Protein AF-A0A922YBD5-F1 (afdb_monomer)

Structure (mmCIF, N/CA/C/O backbone):
data_AF-A0A922YBD5-F1
#
_entry.id   AF-A0A922YBD5-F1
#
loop_
_atom_site.group_PDB
_atom_site.id
_atom_site.type_symbol
_atom_site.label_atom_id
_atom_site.label_alt_id
_atom_site.label_comp_id
_atom_site.label_asym_id
_atom_site.label_entity_id
_atom_site.label_seq_id
_atom_site.pdbx_PDB_ins_code
_atom_site.Cartn_x
_atom_site.Cartn_y
_atom_site.Cartn_z
_atom_site.occupancy
_atom_site.B_iso_or_equiv
_atom_site.auth_seq_id
_atom_site.auth_comp_id
_atom_site.auth_asym_id
_atom_site.auth_atom_id
_atom_site.pdbx_PDB_model_num
ATOM 1 N N . MET A 1 1 ? -55.676 -38.322 8.207 1.00 43.16 1 MET A N 1
ATOM 2 C CA . MET A 1 1 ? -54.199 -38.218 8.282 1.00 43.16 1 MET A CA 1
ATOM 3 C C . MET A 1 1 ? -53.732 -37.834 6.883 1.00 43.16 1 MET A C 1
ATOM 5 O O . MET A 1 1 ? -54.025 -38.592 5.982 1.00 43.16 1 MET A O 1
ATOM 9 N N . TYR A 1 2 ? -53.167 -36.679 6.551 1.00 36.22 2 TYR A N 1
ATOM 10 C CA . TYR A 1 2 ? -52.524 -35.613 7.312 1.00 36.22 2 TYR A CA 1
ATOM 11 C C . TYR A 1 2 ? -53.005 -34.234 6.841 1.00 36.22 2 TYR A C 1
ATOM 13 O O . TYR A 1 2 ? -53.541 -34.065 5.751 1.00 36.22 2 TYR A O 1
ATOM 21 N N . SER A 1 3 ? -52.836 -33.279 7.746 1.00 37.09 3 SER A N 1
ATOM 22 C CA . SER A 1 3 ? -53.355 -31.922 7.719 1.00 37.09 3 SER A CA 1
ATOM 23 C C . SER A 1 3 ? -52.559 -30.974 6.815 1.00 37.09 3 SER A C 1
ATOM 25 O O . SER A 1 3 ? -51.375 -31.175 6.558 1.00 37.09 3 SER A O 1
ATOM 27 N N . ARG A 1 4 ? -53.249 -29.901 6.415 1.00 46.16 4 ARG A N 1
ATOM 28 C CA . ARG A 1 4 ? -52.763 -28.644 5.828 1.00 46.16 4 ARG A CA 1
ATOM 29 C C . ARG A 1 4 ? -51.396 -28.184 6.352 1.00 46.16 4 ARG A C 1
ATOM 31 O O . ARG A 1 4 ? -51.241 -28.006 7.555 1.00 46.16 4 ARG A O 1
ATOM 38 N N . LEU A 1 5 ? -50.542 -27.727 5.436 1.00 49.59 5 LEU A N 1
ATOM 39 C CA . LEU A 1 5 ? -49.799 -26.477 5.615 1.00 49.59 5 LEU A CA 1
ATOM 40 C C . LEU A 1 5 ? -49.774 -25.702 4.293 1.00 49.59 5 LEU A C 1
ATOM 42 O O . LEU A 1 5 ? -49.086 -26.047 3.338 1.00 49.59 5 LEU A O 1
ATOM 46 N N . HIS A 1 6 ? -50.569 -24.636 4.259 1.00 44.88 6 HIS A N 1
ATOM 47 C CA . HIS A 1 6 ? -50.453 -23.567 3.282 1.00 44.88 6 HIS A CA 1
ATOM 48 C C . HIS A 1 6 ? -49.230 -22.724 3.650 1.00 44.88 6 HIS A C 1
ATOM 50 O O . HIS A 1 6 ? -49.286 -21.982 4.628 1.00 44.88 6 HIS A O 1
ATOM 56 N N . PHE A 1 7 ? -48.154 -22.782 2.867 1.00 39.41 7 PHE A N 1
ATOM 57 C CA . PHE A 1 7 ? -47.124 -21.746 2.920 1.00 39.41 7 PHE A CA 1
ATOM 58 C C . PHE A 1 7 ? -47.402 -20.724 1.815 1.00 39.41 7 PHE A C 1
ATOM 60 O O . PHE A 1 7 ? -46.930 -20.828 0.686 1.00 39.41 7 PHE A O 1
ATOM 67 N N . ARG A 1 8 ? -48.248 -19.740 2.139 1.00 47.94 8 ARG A N 1
ATOM 68 C CA . ARG A 1 8 ? -48.365 -18.498 1.370 1.00 47.94 8 ARG A CA 1
ATOM 69 C C . ARG A 1 8 ? -47.090 -17.687 1.622 1.00 47.94 8 ARG A C 1
ATOM 71 O O . ARG A 1 8 ? -47.026 -16.924 2.581 1.00 47.94 8 ARG A O 1
ATOM 78 N N . ALA A 1 9 ? -46.089 -17.825 0.758 1.00 44.16 9 ALA A N 1
ATOM 79 C CA . ALA A 1 9 ? -45.024 -16.835 0.661 1.00 44.16 9 ALA A CA 1
ATOM 80 C C . ALA A 1 9 ? -45.592 -15.610 -0.069 1.00 44.16 9 ALA A C 1
ATOM 82 O O . ALA A 1 9 ? -45.550 -15.503 -1.292 1.00 44.16 9 ALA A O 1
ATOM 83 N N . SER A 1 10 ? -46.209 -14.707 0.691 1.00 46.00 10 SER A N 1
ATOM 84 C CA . SER A 1 10 ? -46.540 -13.377 0.195 1.00 46.00 10 SER A CA 1
ATOM 85 C C . SER A 1 10 ? -45.214 -12.644 -0.009 1.00 46.00 10 SER A C 1
ATOM 87 O O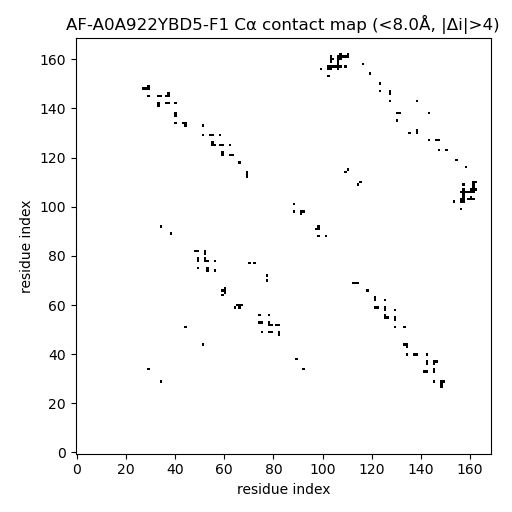 . SER A 1 10 ? -44.625 -12.148 0.949 1.00 46.00 10 SER A O 1
ATOM 89 N N . CYS A 1 11 ? -44.715 -12.625 -1.244 1.00 40.84 11 CYS A N 1
ATOM 90 C CA . CYS A 1 11 ? -43.567 -11.814 -1.626 1.00 40.84 11 CYS A CA 1
ATOM 91 C C . CYS A 1 11 ? -44.000 -10.348 -1.531 1.00 40.84 11 CYS A C 1
ATOM 93 O 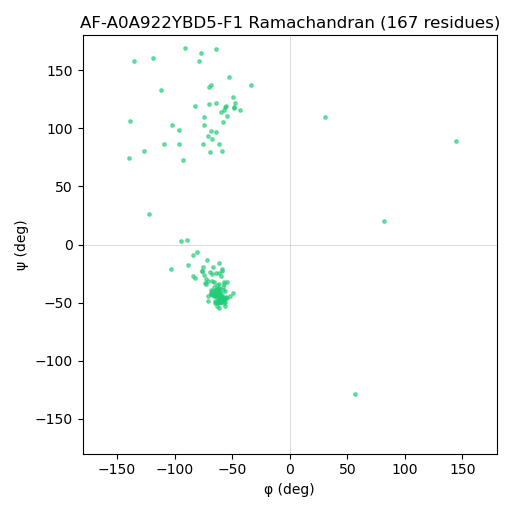O . CYS A 1 11 ? -44.605 -9.793 -2.446 1.00 40.84 11 CYS A O 1
ATOM 95 N N . ARG A 1 12 ? -43.796 -9.749 -0.357 1.00 44.97 12 ARG A N 1
ATOM 96 C CA . ARG A 1 12 ? -44.030 -8.329 -0.126 1.00 44.97 12 ARG A CA 1
ATOM 97 C C . ARG A 1 12 ? -42.881 -7.598 -0.811 1.00 44.97 12 ARG A C 1
ATOM 99 O O . ARG A 1 12 ? -41.760 -7.602 -0.314 1.00 44.97 12 ARG A O 1
ATOM 106 N N . THR A 1 13 ? -43.149 -7.027 -1.977 1.00 47.41 13 THR A N 1
ATOM 107 C CA . THR A 1 13 ? -42.282 -6.040 -2.617 1.00 47.41 13 THR A CA 1
ATOM 108 C C . THR A 1 13 ? -42.111 -4.872 -1.652 1.00 47.41 13 THR A C 1
ATOM 110 O O . THR A 1 13 ? -43.035 -4.096 -1.415 1.00 47.41 13 THR A O 1
ATOM 113 N N . LEU A 1 14 ? -40.937 -4.789 -1.029 1.00 46.75 14 LEU A N 1
ATOM 114 C CA . LEU A 1 14 ? -40.505 -3.582 -0.339 1.00 46.75 14 LEU A CA 1
ATOM 115 C C . LEU A 1 14 ? -40.204 -2.523 -1.410 1.00 46.75 14 LEU A C 1
ATOM 117 O O . LEU A 1 14 ? -39.567 -2.858 -2.413 1.00 46.75 14 LEU A O 1
ATOM 121 N N . PRO A 1 15 ? -40.646 -1.266 -1.246 1.00 38.41 15 PRO A N 1
ATOM 122 C CA . PRO A 1 15 ? -40.221 -0.205 -2.140 1.00 38.41 15 PRO A CA 1
ATOM 123 C C . PRO A 1 15 ? -38.709 -0.017 -1.986 1.00 38.41 15 PRO A C 1
ATOM 125 O O . PRO A 1 15 ? -38.204 0.244 -0.893 1.00 38.41 15 PRO A O 1
ATOM 128 N N . ALA A 1 16 ? -37.991 -0.178 -3.096 1.00 45.06 16 ALA A N 1
ATOM 129 C CA . ALA A 1 16 ? -36.590 0.184 -3.225 1.00 45.06 16 ALA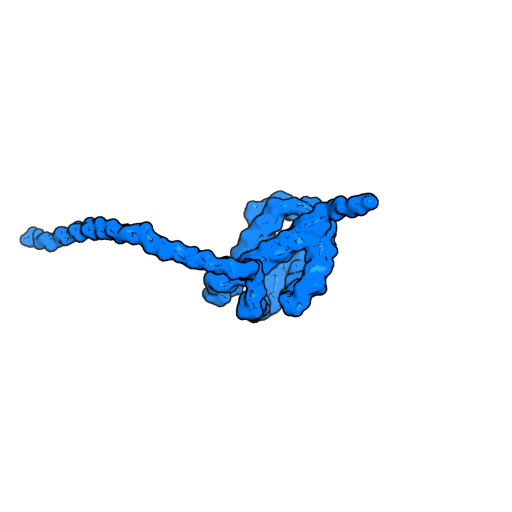 A CA 1
ATOM 130 C C . ALA A 1 16 ? -36.467 1.712 -3.195 1.00 45.06 16 ALA A C 1
ATOM 132 O O . ALA A 1 16 ? -36.345 2.370 -4.222 1.00 45.06 16 ALA A O 1
ATOM 133 N N . THR A 1 17 ? -36.519 2.284 -2.001 1.00 38.25 17 THR A N 1
ATOM 134 C CA . THR A 1 17 ? -35.981 3.614 -1.732 1.00 38.25 17 THR A CA 1
ATOM 135 C C . THR A 1 17 ? -34.751 3.415 -0.871 1.00 38.25 17 THR A C 1
ATOM 137 O O . THR A 1 17 ? -34.820 3.417 0.355 1.00 38.25 17 THR A O 1
ATOM 140 N N . ILE A 1 18 ? -33.624 3.186 -1.546 1.00 45.16 18 ILE A N 1
ATOM 141 C CA . ILE A 1 18 ? -32.303 3.455 -0.985 1.00 45.16 18 ILE A CA 1
ATOM 142 C C . ILE A 1 18 ? -32.337 4.940 -0.603 1.00 45.16 18 ILE A C 1
ATOM 144 O O . ILE A 1 18 ? -32.567 5.762 -1.499 1.00 45.16 18 ILE A O 1
ATOM 148 N N . PRO A 1 19 ? -32.181 5.326 0.675 1.00 37.81 19 PRO A N 1
ATOM 149 C CA . PRO A 1 19 ? -31.966 6.726 0.982 1.00 37.81 19 PRO A CA 1
ATOM 150 C C . PRO A 1 19 ? -30.685 7.137 0.258 1.00 37.81 19 PRO A C 1
ATOM 152 O O . PRO A 1 19 ? -29.613 6.592 0.518 1.00 37.81 19 PRO A O 1
ATOM 155 N N . HIS A 1 20 ? -30.844 8.038 -0.717 1.00 33.94 20 HIS A N 1
ATOM 156 C CA . HIS A 1 20 ? -29.755 8.758 -1.358 1.00 33.94 20 HIS A CA 1
ATOM 157 C C . HIS A 1 20 ? -28.793 9.198 -0.260 1.00 33.94 20 HIS A C 1
ATOM 159 O O . HIS A 1 20 ? -29.176 9.975 0.617 1.00 33.94 20 HIS A O 1
ATOM 165 N N . ALA A 1 21 ? -27.574 8.662 -0.297 1.00 42.34 21 ALA A N 1
ATOM 166 C CA . ALA A 1 21 ? -26.477 9.185 0.485 1.00 42.34 21 ALA A CA 1
ATOM 167 C C . ALA A 1 21 ? -26.363 10.669 0.136 1.00 42.34 21 ALA A C 1
ATOM 169 O O . ALA A 1 21 ? -26.077 11.042 -1.003 1.00 42.34 21 ALA A O 1
ATOM 170 N N . THR A 1 22 ? -26.714 11.503 1.108 1.00 35.03 22 THR A N 1
ATOM 171 C CA . THR A 1 22 ? -26.573 12.948 1.059 1.00 35.03 22 THR A CA 1
ATOM 172 C C . THR A 1 22 ? -25.159 13.278 0.605 1.00 35.03 22 THR A C 1
ATOM 174 O O . THR A 1 22 ? -24.195 12.773 1.177 1.00 35.03 22 THR A O 1
ATOM 177 N N . ALA A 1 23 ? -25.049 14.105 -0.433 1.00 38.41 23 ALA A N 1
ATOM 178 C CA . ALA A 1 23 ? -23.785 14.626 -0.925 1.00 38.41 23 ALA A CA 1
ATOM 179 C C . ALA A 1 23 ? -22.939 15.174 0.238 1.00 38.41 23 ALA A C 1
ATOM 181 O O . ALA A 1 23 ? -23.340 16.129 0.905 1.00 38.41 23 ALA A O 1
ATOM 182 N N . LEU A 1 24 ? -21.771 14.571 0.465 1.00 43.25 24 LEU A N 1
ATOM 183 C CA . LEU A 1 24 ? -20.709 15.150 1.276 1.00 43.25 24 LEU A CA 1
ATOM 184 C C . LEU A 1 24 ? -19.738 15.830 0.313 1.00 43.25 24 LEU A C 1
ATOM 186 O O . LEU A 1 24 ? -18.913 15.186 -0.325 1.00 43.25 24 LEU A O 1
ATOM 190 N N . ASN A 1 25 ? -19.876 17.144 0.171 1.00 40.88 25 ASN A N 1
ATOM 191 C CA . ASN A 1 25 ? -18.806 17.959 -0.386 1.00 40.88 25 ASN A CA 1
ATOM 192 C C . ASN A 1 25 ? -17.659 18.012 0.636 1.00 40.88 25 ASN A C 1
ATOM 194 O O . ASN A 1 25 ? -17.867 18.518 1.738 1.00 40.88 25 ASN A O 1
ATOM 198 N N . GLY A 1 26 ? -16.467 17.550 0.244 1.00 41.38 26 GLY A N 1
ATOM 199 C CA . GLY A 1 26 ? -15.200 17.833 0.928 1.00 41.38 26 GLY A CA 1
ATOM 200 C C . GLY A 1 26 ? -14.226 16.656 0.900 1.00 41.38 26 GLY A C 1
ATOM 201 O O . GLY A 1 26 ? -14.282 15.839 1.802 1.00 41.38 26 GLY A O 1
ATOM 202 N N . GLU A 1 27 ? -13.391 16.592 -0.145 1.00 43.94 27 GLU A N 1
ATOM 203 C CA . GLU A 1 27 ? -12.179 15.764 -0.333 1.00 43.94 27 GLU A CA 1
ATOM 204 C C . GLU A 1 27 ? -12.138 14.376 0.359 1.00 43.94 27 GLU A C 1
ATOM 206 O O . GLU A 1 27 ? -11.957 14.281 1.569 1.00 43.94 27 GLU A O 1
ATOM 211 N N . GLU A 1 28 ? -12.210 13.287 -0.425 1.00 54.47 28 GLU A N 1
ATOM 212 C CA . GLU A 1 28 ? -11.858 11.910 -0.008 1.00 54.47 28 GLU A CA 1
ATOM 213 C C . GLU A 1 28 ? -10.387 11.844 0.455 1.00 54.47 28 GLU A C 1
ATOM 215 O O . GLU A 1 28 ? -9.481 11.471 -0.293 1.00 54.47 28 GLU A O 1
ATOM 220 N N . VAL A 1 29 ? -10.132 12.262 1.691 1.00 70.62 29 VAL A N 1
ATOM 221 C CA . VAL A 1 29 ? -8.817 12.289 2.334 1.00 70.62 29 VAL A CA 1
ATOM 222 C C . VAL A 1 29 ? -8.815 11.257 3.452 1.00 70.62 29 VAL A C 1
ATOM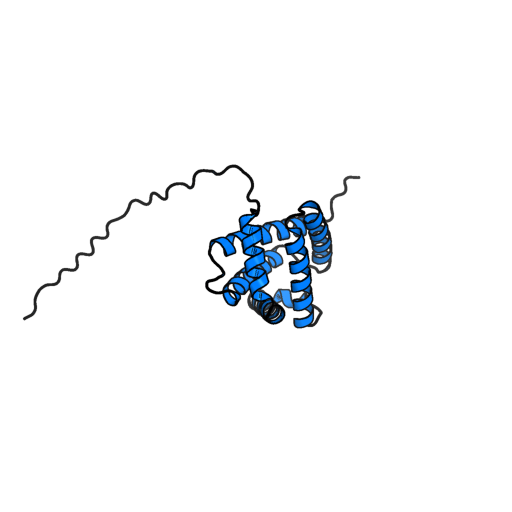 224 O O . VAL A 1 29 ? -9.730 11.223 4.272 1.00 70.62 29 VAL A O 1
ATOM 227 N N . VAL A 1 30 ? -7.753 10.446 3.516 1.00 86.69 30 VAL A N 1
ATOM 228 C CA . VAL A 1 30 ? -7.550 9.472 4.596 1.00 86.69 30 VAL A CA 1
ATOM 229 C C . VAL A 1 30 ? -7.550 10.224 5.930 1.00 86.69 30 VAL A C 1
ATOM 231 O O . VAL A 1 30 ? -6.681 11.065 6.178 1.00 86.69 30 VAL A O 1
ATOM 234 N N . THR A 1 31 ? -8.526 9.946 6.795 1.00 92.62 31 THR A N 1
ATOM 235 C CA . THR A 1 31 ? -8.709 10.708 8.037 1.00 92.62 31 THR A CA 1
ATOM 236 C C . THR A 1 31 ? -7.690 10.301 9.112 1.00 92.62 31 THR A C 1
ATOM 238 O O . THR A 1 31 ? -7.101 9.219 9.046 1.00 92.62 31 THR A O 1
ATOM 241 N N . PRO A 1 32 ? -7.500 11.092 10.188 1.00 93.31 32 PRO A N 1
ATOM 242 C CA . PRO A 1 32 ? -6.652 10.681 11.311 1.00 93.31 32 PRO A CA 1
ATOM 243 C C . PRO A 1 32 ? -7.076 9.351 11.958 1.00 93.31 32 PRO A C 1
ATOM 245 O O . PRO A 1 32 ? -6.223 8.592 12.426 1.00 93.31 32 PRO A O 1
ATOM 248 N N . GLN A 1 33 ? -8.381 9.053 11.973 1.00 94.38 33 GLN A N 1
ATOM 249 C CA . GLN A 1 33 ? -8.902 7.776 12.463 1.00 94.38 33 GLN A CA 1
ATOM 250 C C . GLN A 1 33 ? -8.499 6.625 11.534 1.00 94.38 33 GLN A C 1
ATOM 252 O O . GLN A 1 33 ? -8.069 5.575 12.016 1.00 94.38 33 GLN A O 1
ATOM 257 N N . ASP A 1 34 ? -8.566 6.840 10.221 1.00 95.69 34 ASP A N 1
ATOM 258 C CA . ASP A 1 34 ? -8.145 5.857 9.223 1.00 95.69 34 ASP A CA 1
ATOM 259 C C . ASP A 1 34 ? -6.639 5.604 9.300 1.00 95.69 34 ASP A C 1
ATOM 261 O O . ASP A 1 34 ? -6.212 4.452 9.330 1.00 95.69 34 ASP A O 1
ATOM 265 N N . ILE A 1 35 ? -5.824 6.655 9.458 1.00 95.62 35 ILE A N 1
ATOM 266 C CA . ILE A 1 35 ? -4.373 6.536 9.682 1.00 95.62 35 ILE A CA 1
ATOM 267 C C . ILE A 1 35 ? -4.084 5.664 10.912 1.00 95.62 35 ILE A C 1
ATOM 269 O O . ILE A 1 35 ? -3.217 4.785 10.865 1.00 95.62 35 ILE A O 1
ATOM 273 N N . ALA A 1 36 ? -4.791 5.889 12.023 1.00 96.19 36 ALA A N 1
ATOM 274 C CA . ALA A 1 36 ? -4.623 5.093 13.237 1.00 96.19 36 ALA A CA 1
ATOM 275 C C . ALA A 1 36 ? -5.018 3.621 13.018 1.00 96.19 36 ALA A C 1
ATOM 277 O O . ALA A 1 36 ? -4.297 2.719 13.456 1.00 96.19 36 ALA A O 1
ATOM 278 N N . LEU A 1 37 ? -6.117 3.374 12.30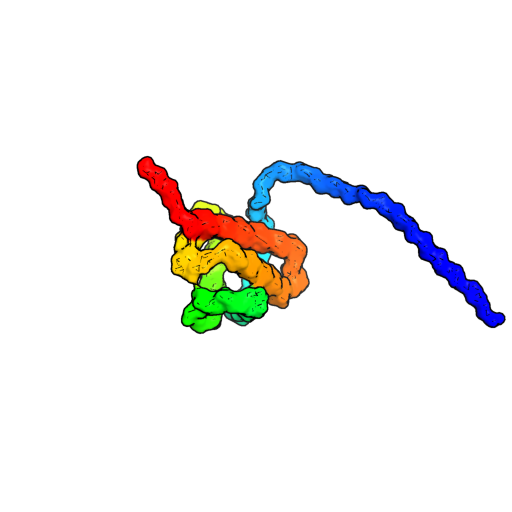0 1.00 97.25 37 LEU A N 1
ATOM 279 C CA . LEU A 1 37 ? -6.589 2.033 11.958 1.00 97.25 37 LEU A CA 1
ATOM 280 C C . LEU A 1 37 ? -5.603 1.293 11.043 1.00 97.25 37 LEU A C 1
ATOM 282 O O . LEU A 1 37 ? -5.201 0.173 11.357 1.00 97.25 37 LEU A O 1
ATOM 286 N N . ILE A 1 38 ? -5.137 1.943 9.976 1.00 97.44 38 ILE A N 1
ATOM 287 C CA . ILE A 1 38 ? -4.128 1.429 9.040 1.00 97.44 38 ILE A CA 1
ATOM 288 C C . ILE A 1 38 ? -2.851 1.043 9.794 1.00 97.44 38 ILE A C 1
ATOM 290 O O . ILE A 1 38 ? -2.353 -0.077 9.649 1.00 97.44 38 ILE A O 1
ATOM 294 N N . ARG A 1 39 ? -2.340 1.931 10.657 1.00 97.12 39 ARG A N 1
ATOM 295 C CA . ARG A 1 39 ? -1.146 1.658 11.476 1.00 97.12 39 ARG A CA 1
ATOM 296 C C . ARG A 1 39 ? -1.364 0.488 12.431 1.00 97.12 39 ARG A C 1
ATOM 298 O O . ARG A 1 39 ? -0.482 -0.361 12.550 1.00 97.12 39 ARG A O 1
ATOM 305 N N . SER A 1 40 ? -2.530 0.413 13.073 1.00 97.75 40 SER A N 1
ATOM 306 C CA . SER A 1 40 ? -2.897 -0.701 13.954 1.00 97.75 40 SER A CA 1
ATOM 307 C C . SER A 1 40 ? -2.941 -2.033 13.198 1.00 97.75 40 SER A C 1
ATOM 309 O O . SER A 1 40 ? -2.328 -3.010 13.630 1.00 97.75 40 SER A O 1
ATOM 311 N N . ASN A 1 41 ? -3.594 -2.078 12.033 1.00 97.38 41 ASN A N 1
ATOM 312 C CA . ASN A 1 41 ? -3.628 -3.269 11.186 1.00 97.38 41 ASN A CA 1
ATOM 313 C C . ASN A 1 41 ? -2.223 -3.682 10.731 1.00 97.38 41 ASN A C 1
ATOM 315 O O . ASN A 1 41 ? -1.863 -4.851 10.848 1.00 97.38 41 ASN A O 1
ATOM 319 N N . PHE A 1 42 ? -1.400 -2.735 10.274 1.00 96.69 42 PHE A N 1
ATOM 320 C CA . PHE A 1 42 ? -0.034 -3.033 9.846 1.00 96.69 42 PHE A CA 1
ATOM 321 C C . PHE A 1 42 ? 0.834 -3.562 11.002 1.00 96.69 42 PHE A C 1
ATOM 323 O O . PHE A 1 42 ? 1.590 -4.518 10.828 1.00 96.69 42 PHE A O 1
ATOM 330 N N . ALA A 1 43 ? 0.682 -3.011 12.211 1.00 96.50 43 ALA A N 1
ATOM 331 C CA . ALA A 1 43 ? 1.412 -3.460 13.397 1.00 96.50 43 ALA A CA 1
ATOM 332 C C . ALA A 1 43 ? 1.084 -4.912 13.793 1.00 96.50 43 ALA A C 1
ATOM 334 O O . ALA A 1 43 ? 1.974 -5.650 14.220 1.00 96.50 43 ALA A O 1
ATOM 335 N N . GLN A 1 44 ? -0.159 -5.366 13.599 1.00 96.88 44 GLN A N 1
ATOM 336 C CA . GLN A 1 44 ? -0.562 -6.753 13.884 1.00 96.88 44 GLN A CA 1
ATOM 337 C C . GLN A 1 44 ? 0.157 -7.784 13.001 1.00 96.88 44 GLN A C 1
ATOM 339 O O . GLN A 1 44 ? 0.321 -8.944 13.394 1.00 96.88 44 GLN A O 1
ATOM 344 N N . LEU A 1 45 ? 0.627 -7.361 11.827 1.00 95.94 45 LEU A N 1
ATOM 345 C CA . LEU A 1 45 ? 1.357 -8.203 10.883 1.00 95.94 45 LEU A CA 1
ATOM 346 C C . LEU A 1 45 ? 2.851 -8.302 11.217 1.00 95.94 45 LEU A C 1
ATOM 348 O O . LEU A 1 45 ? 3.537 -9.145 10.647 1.00 95.94 45 LEU A O 1
ATOM 352 N N . HIS A 1 46 ? 3.371 -7.507 12.162 1.00 93.25 46 HIS A N 1
ATOM 353 C CA . HIS A 1 46 ? 4.812 -7.344 12.388 1.00 93.25 46 HIS A CA 1
ATOM 354 C C . HIS A 1 46 ? 5.578 -8.667 12.564 1.00 93.25 46 HIS A C 1
ATOM 356 O O . HIS A 1 46 ? 6.631 -8.850 11.954 1.00 93.25 46 HIS A O 1
ATOM 362 N N . ARG A 1 47 ? 5.039 -9.617 13.346 1.00 94.81 47 ARG A N 1
ATOM 363 C CA . ARG A 1 47 ? 5.692 -10.920 13.594 1.00 94.81 47 ARG A CA 1
ATOM 364 C C . ARG A 1 47 ? 5.771 -11.820 12.356 1.00 94.81 47 ARG A C 1
ATOM 366 O O . ARG A 1 47 ? 6.658 -12.659 12.292 1.00 94.81 47 ARG A O 1
ATOM 373 N N . ARG A 1 48 ? 4.868 -11.637 11.391 1.00 95.62 48 ARG A N 1
ATOM 374 C CA . ARG A 1 48 ? 4.747 -12.436 10.158 1.00 95.62 48 ARG A CA 1
ATOM 375 C C . ARG A 1 48 ? 4.862 -11.575 8.898 1.00 95.62 48 ARG A C 1
ATOM 377 O O . ARG A 1 48 ? 4.306 -11.904 7.856 1.00 95.62 48 ARG A O 1
ATOM 384 N N . LYS A 1 49 ? 5.554 -10.436 8.990 1.00 93.69 49 LYS A N 1
ATOM 385 C CA . LYS A 1 49 ? 5.569 -9.411 7.933 1.00 93.69 49 LYS A CA 1
ATOM 386 C C . LYS A 1 49 ? 6.146 -9.923 6.611 1.00 93.69 49 LYS A C 1
ATOM 388 O O . LYS A 1 49 ? 5.620 -9.591 5.557 1.00 93.69 49 LYS A O 1
ATOM 393 N N . ILE A 1 50 ? 7.191 -10.753 6.672 1.00 95.19 50 ILE A N 1
ATOM 394 C CA . ILE A 1 50 ? 7.812 -11.345 5.479 1.00 95.19 50 ILE A CA 1
ATOM 395 C C . ILE A 1 50 ? 6.887 -12.391 4.863 1.00 95.19 50 ILE A C 1
ATOM 397 O O . ILE A 1 50 ? 6.585 -12.291 3.683 1.00 95.19 50 ILE A O 1
ATOM 401 N N . GLU A 1 51 ? 6.352 -13.311 5.667 1.00 95.94 51 GLU A N 1
ATOM 402 C CA . GLU A 1 51 ? 5.352 -14.293 5.226 1.00 95.94 51 GLU A CA 1
ATOM 403 C C . GLU A 1 51 ? 4.141 -13.616 4.562 1.00 95.94 51 GLU A C 1
ATOM 405 O O . GLU A 1 51 ? 3.744 -13.981 3.460 1.00 95.94 51 GLU A O 1
ATOM 410 N N . THR A 1 52 ? 3.616 -12.554 5.181 1.00 97.12 52 THR A N 1
ATOM 411 C CA . THR A 1 52 ? 2.492 -11.770 4.644 1.00 97.12 52 THR A CA 1
ATOM 412 C C . THR A 1 52 ? 2.846 -11.115 3.306 1.00 97.12 52 THR A C 1
ATOM 414 O O . THR A 1 52 ? 2.046 -11.116 2.374 1.00 97.12 52 THR A O 1
ATOM 417 N N . ALA A 1 53 ? 4.052 -10.561 3.173 1.00 97.00 53 ALA A N 1
ATOM 418 C CA . ALA A 1 53 ? 4.499 -9.970 1.916 1.00 97.00 53 ALA A CA 1
ATOM 419 C C . ALA A 1 53 ? 4.789 -11.026 0.830 1.00 97.00 53 ALA A C 1
ATOM 421 O O . ALA A 1 53 ? 4.560 -10.760 -0.349 1.00 97.00 53 ALA A O 1
ATOM 422 N N . CYS A 1 54 ? 5.228 -12.231 1.199 1.00 96.75 54 CYS A N 1
ATOM 423 C CA . CYS A 1 54 ? 5.331 -13.360 0.274 1.00 96.75 54 CYS A CA 1
ATOM 424 C C . CYS A 1 54 ? 3.947 -13.787 -0.235 1.00 96.75 54 CYS A C 1
ATOM 426 O O . CYS A 1 54 ? 3.778 -13.940 -1.444 1.00 96.75 54 CYS A O 1
ATOM 428 N N . LEU A 1 55 ? 2.947 -13.873 0.652 1.00 97.88 55 LEU A N 1
ATOM 429 C CA . LEU A 1 55 ? 1.551 -14.152 0.293 1.00 97.88 55 LEU A CA 1
ATOM 430 C C . LEU A 1 55 ? 0.995 -13.111 -0.696 1.00 97.88 55 LEU A C 1
ATOM 432 O O . LEU A 1 55 ? 0.307 -13.459 -1.656 1.00 97.88 55 LEU A O 1
ATOM 436 N N . PHE A 1 56 ? 1.351 -11.836 -0.515 1.00 98.31 56 PHE A N 1
ATOM 437 C CA . PHE A 1 56 ? 1.029 -10.778 -1.474 1.00 98.31 56 PHE A CA 1
ATOM 438 C C . PHE A 1 56 ? 1.606 -11.047 -2.871 1.00 98.31 56 PHE A C 1
ATOM 440 O O . PHE A 1 56 ? 0.880 -10.938 -3.862 1.00 98.31 56 PHE A O 1
ATOM 447 N N . TYR A 1 57 ? 2.888 -11.409 -2.974 1.00 97.44 57 TYR A N 1
ATOM 448 C CA . TYR A 1 57 ? 3.507 -11.690 -4.273 1.00 97.44 57 TYR A CA 1
ATOM 449 C C . TYR A 1 57 ? 2.949 -12.954 -4.922 1.00 97.44 57 TYR A C 1
ATOM 451 O O . TYR A 1 57 ? 2.704 -12.959 -6.127 1.00 97.44 57 TYR A O 1
ATOM 459 N N . GLU A 1 58 ? 2.693 -14.000 -4.137 1.00 97.00 58 GLU A N 1
ATOM 460 C CA . GLU A 1 58 ? 2.011 -15.202 -4.615 1.00 97.00 58 GLU A CA 1
ATOM 461 C C . GLU A 1 58 ? 0.644 -14.853 -5.214 1.00 97.00 58 GLU A C 1
ATOM 463 O O . GLU A 1 58 ? 0.336 -15.248 -6.344 1.00 97.00 58 GLU A O 1
ATOM 468 N N . ARG A 1 59 ? -0.150 -14.039 -4.505 1.00 97.88 59 ARG A N 1
ATOM 469 C CA . ARG A 1 59 ? -1.448 -13.577 -4.999 1.00 97.88 59 ARG A CA 1
ATOM 470 C C . ARG A 1 59 ? -1.303 -12.778 -6.287 1.00 97.88 59 ARG A C 1
ATOM 472 O O . ARG A 1 59 ? -1.990 -13.091 -7.257 1.00 97.88 59 ARG A O 1
ATOM 479 N N . LEU A 1 60 ? -0.402 -11.795 -6.315 1.00 97.94 60 LEU A N 1
ATOM 480 C CA . LEU A 1 60 ? -0.162 -10.937 -7.475 1.00 97.94 60 LEU A CA 1
ATOM 481 C C . LEU A 1 60 ? 0.224 -11.751 -8.716 1.00 97.94 60 LEU A C 1
ATOM 483 O O . LEU A 1 60 ? -0.323 -11.527 -9.796 1.00 97.94 60 LEU A O 1
ATOM 487 N N . PHE A 1 61 ? 1.138 -12.710 -8.574 1.00 96.75 61 PHE A N 1
ATOM 488 C CA . PHE A 1 61 ? 1.588 -13.540 -9.692 1.00 96.75 61 PHE A CA 1
ATOM 489 C C . PHE A 1 61 ? 0.554 -14.581 -10.108 1.00 96.75 61 PHE A C 1
ATOM 491 O O . PHE A 1 61 ? 0.516 -14.954 -11.275 1.00 96.75 61 PHE A O 1
ATOM 498 N N . THR A 1 62 ? -0.322 -15.004 -9.201 1.00 96.62 62 THR A N 1
ATOM 499 C CA . THR A 1 62 ? -1.453 -15.869 -9.549 1.00 96.62 62 THR A CA 1
ATOM 500 C C . THR A 1 62 ? -2.502 -15.105 -10.358 1.00 96.62 62 THR A C 1
ATOM 502 O O . THR A 1 62 ? -2.997 -15.610 -11.363 1.00 96.62 62 THR A O 1
ATOM 505 N N . THR A 1 63 ? -2.839 -13.875 -9.957 1.00 95.94 63 THR A N 1
ATOM 506 C CA . THR A 1 63 ? -3.883 -13.078 -10.624 1.00 95.94 63 THR A CA 1
ATOM 507 C C . THR A 1 63 ? -3.385 -12.355 -11.871 1.00 95.94 63 THR A C 1
ATOM 509 O O . THR A 1 63 ? -4.162 -12.112 -12.789 1.00 95.94 63 THR A O 1
ATOM 512 N N . MET A 1 64 ? -2.098 -12.006 -11.924 1.00 95.94 64 MET A N 1
ATOM 513 C CA . MET A 1 64 ? -1.474 -11.356 -13.074 1.00 95.94 64 MET A CA 1
ATOM 514 C C . MET A 1 64 ? -0.064 -11.919 -13.330 1.00 95.94 64 MET A C 1
ATOM 516 O O . MET A 1 64 ? 0.931 -11.230 -13.080 1.00 95.94 64 MET A O 1
ATOM 520 N N . PRO A 1 65 ? 0.056 -13.142 -13.886 1.00 95.44 65 PRO A N 1
ATOM 521 C CA . PRO A 1 65 ? 1.340 -13.833 -14.070 1.00 95.44 65 PRO A CA 1
ATOM 522 C C . PRO A 1 65 ? 2.390 -13.023 -14.837 1.00 95.44 65 PRO A C 1
ATOM 524 O O . PRO A 1 65 ? 3.582 -13.086 -14.535 1.00 95.44 65 PRO A O 1
ATOM 527 N N . GLY A 1 66 ? 1.945 -12.191 -15.784 1.00 92.88 66 GLY A N 1
ATOM 528 C CA . GLY A 1 66 ? 2.809 -11.308 -16.569 1.00 92.88 66 GLY A CA 1
ATOM 529 C C . GLY A 1 66 ? 3.583 -10.270 -15.748 1.00 92.88 66 GLY A C 1
ATOM 530 O O . GLY A 1 66 ? 4.558 -9.724 -16.247 1.00 92.88 66 GLY A O 1
ATOM 531 N N . THR A 1 67 ? 3.215 -10.015 -14.489 1.00 93.69 67 THR A N 1
ATOM 532 C CA . THR A 1 67 ? 3.966 -9.107 -13.603 1.00 93.69 67 THR A CA 1
ATOM 533 C C . THR A 1 67 ? 5.252 -9.728 -13.061 1.00 93.69 67 THR A C 1
ATOM 535 O O . THR A 1 67 ? 6.182 -8.992 -12.738 1.00 93.69 67 THR A O 1
ATOM 538 N N . ARG A 1 68 ? 5.370 -11.065 -13.015 1.00 93.50 68 ARG A N 1
ATOM 539 C CA . ARG A 1 68 ? 6.538 -11.765 -12.447 1.00 93.50 68 ARG A CA 1
ATOM 540 C C . ARG A 1 68 ? 7.854 -11.361 -13.108 1.00 93.50 68 ARG A C 1
ATOM 542 O O . ARG A 1 68 ? 8.874 -11.295 -12.423 1.00 93.50 68 ARG A O 1
ATOM 549 N N . VAL A 1 69 ? 7.829 -11.071 -14.409 1.00 93.31 69 VAL A N 1
ATOM 550 C CA . VAL A 1 69 ? 9.017 -10.687 -15.197 1.00 93.31 69 VAL A CA 1
ATOM 551 C C . VAL A 1 69 ? 9.598 -9.331 -14.784 1.00 93.31 69 VAL A C 1
ATOM 553 O O . VAL A 1 69 ? 10.766 -9.058 -15.054 1.00 93.31 69 VAL A O 1
ATOM 556 N N . LEU A 1 70 ? 8.808 -8.491 -14.107 1.00 91.69 70 LEU A N 1
ATOM 557 C CA . LEU A 1 70 ? 9.249 -7.193 -13.590 1.00 91.69 70 LEU A CA 1
ATOM 558 C C . LEU A 1 70 ? 10.130 -7.345 -12.340 1.00 91.69 70 LEU A C 1
ATOM 560 O O . LEU A 1 70 ? 10.893 -6.442 -12.001 1.00 91.69 70 LEU A O 1
ATOM 564 N N . PHE A 1 71 ? 10.066 -8.498 -11.668 1.00 91.06 71 PHE A N 1
ATOM 565 C CA . PHE A 1 71 ? 10.790 -8.771 -10.430 1.00 91.06 71 PHE A CA 1
ATOM 566 C C . PHE A 1 71 ? 12.011 -9.651 -10.709 1.00 91.06 71 PHE A C 1
ATOM 568 O O . PHE A 1 71 ? 11.904 -10.856 -10.918 1.00 91.06 71 PHE A O 1
ATOM 575 N N . LYS A 1 72 ? 13.201 -9.047 -10.723 1.00 87.06 72 LYS A N 1
ATOM 576 C CA . LYS A 1 72 ? 14.453 -9.752 -11.060 1.00 87.06 72 LYS A CA 1
ATOM 577 C C . LYS A 1 72 ? 15.146 -10.404 -9.863 1.00 87.06 72 LYS A C 1
ATOM 579 O O . LYS A 1 72 ? 16.023 -11.237 -10.052 1.00 87.06 72 LYS A O 1
ATOM 584 N N . THR A 1 73 ? 14.797 -9.995 -8.649 1.00 85.75 73 THR A N 1
ATOM 585 C CA . THR A 1 73 ? 15.388 -10.524 -7.417 1.00 85.75 73 THR A CA 1
ATOM 586 C C . THR A 1 73 ? 14.592 -11.703 -6.882 1.00 85.75 73 THR A C 1
ATOM 588 O O . THR A 1 73 ? 13.464 -11.957 -7.308 1.00 85.75 73 THR A O 1
ATOM 591 N N . ASP A 1 74 ? 15.184 -12.385 -5.906 1.00 93.62 74 ASP A N 1
ATOM 592 C CA . ASP A 1 74 ? 14.455 -13.304 -5.046 1.00 93.62 74 ASP A CA 1
ATOM 593 C C . ASP A 1 74 ? 13.220 -12.623 -4.418 1.00 93.62 74 ASP A C 1
ATOM 595 O O . ASP A 1 74 ? 13.234 -11.417 -4.128 1.00 93.62 74 ASP A O 1
ATOM 599 N N . ILE A 1 75 ? 12.137 -13.390 -4.268 1.00 93.25 75 ILE A N 1
ATOM 600 C CA . ILE A 1 75 ? 10.839 -12.868 -3.830 1.00 93.25 75 ILE A CA 1
ATOM 601 C C . ILE A 1 75 ? 10.840 -12.540 -2.340 1.00 93.25 75 ILE A C 1
ATOM 603 O O . ILE A 1 75 ? 10.226 -11.548 -1.961 1.00 93.25 75 ILE A O 1
ATOM 607 N N . GLU A 1 76 ? 11.571 -13.277 -1.508 1.00 93.69 76 GLU A N 1
ATOM 608 C CA . GLU A 1 76 ? 11.690 -12.967 -0.083 1.00 93.69 76 GLU A CA 1
ATOM 609 C C . GLU A 1 76 ? 12.474 -11.663 0.120 1.00 93.69 76 GLU A C 1
ATOM 611 O O . GLU A 1 76 ? 12.049 -10.764 0.852 1.00 93.69 76 GLU A O 1
ATOM 616 N N . ALA A 1 77 ? 13.567 -11.484 -0.627 1.00 94.31 77 ALA A N 1
ATOM 617 C CA . ALA A 1 77 ? 14.307 -10.221 -0.636 1.00 94.31 77 ALA A CA 1
ATOM 618 C C . ALA A 1 77 ? 13.441 -9.045 -1.132 1.00 94.31 77 ALA A C 1
ATOM 620 O O . ALA A 1 77 ? 13.534 -7.922 -0.628 1.00 94.31 77 ALA A O 1
ATOM 621 N N . GLN A 1 78 ? 12.579 -9.288 -2.120 1.00 94.56 78 GLN A N 1
ATOM 622 C CA . GLN A 1 78 ? 11.645 -8.289 -2.631 1.00 94.56 78 GLN A CA 1
ATOM 623 C C . GLN A 1 78 ? 10.493 -8.000 -1.644 1.00 94.56 78 GLN A C 1
ATOM 625 O O . GLN A 1 78 ? 10.055 -6.852 -1.527 1.00 94.56 78 GLN A O 1
ATOM 630 N N . ALA A 1 79 ? 10.036 -9.004 -0.896 1.00 94.50 79 ALA A N 1
ATOM 631 C CA . ALA A 1 79 ? 9.080 -8.880 0.201 1.00 94.50 79 ALA A CA 1
ATOM 632 C C . ALA A 1 79 ? 9.633 -8.000 1.327 1.00 94.50 79 ALA A C 1
ATOM 634 O O . ALA A 1 79 ? 8.947 -7.081 1.778 1.00 94.50 79 ALA A O 1
ATOM 635 N N . ALA A 1 80 ? 10.898 -8.186 1.708 1.00 94.31 80 ALA A N 1
ATOM 636 C CA . ALA A 1 80 ? 11.559 -7.324 2.684 1.00 94.31 80 ALA A CA 1
ATOM 637 C C . ALA A 1 80 ? 11.579 -5.847 2.240 1.00 94.31 80 ALA A C 1
ATOM 639 O O . ALA A 1 80 ? 11.193 -4.970 3.015 1.00 94.31 80 ALA A O 1
ATOM 640 N N . LYS A 1 81 ? 11.932 -5.574 0.975 1.00 93.19 81 LYS A N 1
ATOM 641 C CA . LYS A 1 81 ? 11.930 -4.210 0.405 1.00 93.19 81 LYS A CA 1
ATOM 642 C C . LYS A 1 81 ? 10.541 -3.574 0.385 1.00 93.19 81 LYS A C 1
ATOM 644 O O . LYS A 1 81 ? 10.407 -2.374 0.634 1.00 93.19 81 LYS A O 1
ATOM 649 N N . LEU A 1 82 ? 9.507 -4.360 0.076 1.00 93.44 82 LEU A N 1
ATOM 650 C CA . LEU A 1 82 ? 8.122 -3.893 0.115 1.00 93.44 82 LEU A CA 1
ATOM 651 C C . LEU A 1 82 ? 7.737 -3.471 1.536 1.00 93.44 82 LEU A C 1
ATOM 653 O O . LEU A 1 82 ? 7.239 -2.365 1.729 1.00 93.44 82 LEU A O 1
ATOM 657 N N . ILE A 1 83 ? 8.017 -4.319 2.527 1.00 94.81 83 ILE A N 1
ATOM 658 C CA . ILE A 1 83 ? 7.722 -4.029 3.933 1.00 94.81 83 ILE A CA 1
ATOM 659 C C . ILE A 1 83 ? 8.469 -2.787 4.422 1.00 94.81 83 ILE A C 1
ATOM 661 O O . ILE A 1 83 ? 7.870 -1.957 5.102 1.00 94.81 83 ILE A O 1
ATOM 665 N N . GLU A 1 84 ? 9.742 -2.627 4.068 1.00 94.50 84 GLU A N 1
ATOM 666 C CA . GLU A 1 84 ? 10.518 -1.428 4.399 1.00 94.50 84 GLU A CA 1
ATOM 667 C C . GLU A 1 84 ? 9.883 -0.170 3.794 1.00 94.50 84 GLU A C 1
ATOM 669 O O . GLU A 1 84 ? 9.611 0.795 4.508 1.00 94.50 84 GLU A O 1
ATOM 674 N N . THR A 1 85 ? 9.552 -0.212 2.502 1.00 93.25 85 THR A N 1
ATOM 675 C CA . THR A 1 85 ? 8.936 0.919 1.794 1.00 93.25 85 THR A CA 1
ATOM 676 C C . THR A 1 85 ? 7.582 1.295 2.398 1.00 93.25 85 THR A C 1
ATOM 678 O O . THR A 1 85 ? 7.326 2.474 2.642 1.00 93.25 85 THR A O 1
ATOM 681 N N . LEU A 1 86 ? 6.730 0.306 2.694 1.00 93.94 86 LEU A N 1
ATOM 682 C CA . LEU A 1 86 ? 5.447 0.532 3.363 1.00 93.94 86 LEU A CA 1
ATOM 683 C C . LEU A 1 86 ? 5.643 1.090 4.774 1.00 93.94 86 LEU A C 1
ATOM 685 O O . LEU A 1 86 ? 4.943 2.016 5.159 1.00 93.94 86 LEU A O 1
ATOM 689 N N . THR A 1 87 ? 6.622 0.588 5.529 1.00 94.44 87 THR A N 1
ATOM 690 C CA . THR A 1 87 ? 6.921 1.100 6.876 1.00 94.44 87 THR A CA 1
ATOM 691 C C . THR A 1 87 ? 7.268 2.587 6.833 1.00 94.44 87 THR A C 1
ATOM 693 O O . THR A 1 87 ? 6.732 3.363 7.624 1.00 94.44 87 THR A O 1
ATOM 696 N N . VAL A 1 88 ? 8.117 2.998 5.885 1.00 94.81 88 VAL A N 1
ATOM 697 C CA . VAL A 1 88 ? 8.482 4.409 5.696 1.00 94.81 88 VAL A CA 1
ATOM 698 C C . VAL A 1 88 ? 7.265 5.236 5.277 1.00 94.81 88 VAL A C 1
ATOM 700 O O . VAL A 1 88 ? 6.980 6.247 5.912 1.00 94.81 88 VAL A O 1
ATOM 703 N N . ALA A 1 89 ? 6.499 4.799 4.273 1.00 93.00 89 ALA A N 1
ATOM 704 C CA . ALA A 1 89 ? 5.312 5.528 3.820 1.00 93.00 89 ALA A CA 1
ATOM 705 C C . ALA A 1 89 ? 4.272 5.713 4.943 1.00 93.00 89 ALA A C 1
ATOM 707 O O . ALA A 1 89 ? 3.766 6.814 5.151 1.00 93.00 89 ALA A O 1
ATOM 708 N N . LEU A 1 90 ? 4.008 4.664 5.730 1.00 93.88 90 LEU A N 1
ATOM 709 C CA . LEU A 1 90 ? 3.062 4.706 6.849 1.00 93.88 90 LEU A CA 1
ATOM 710 C C . LEU A 1 90 ? 3.534 5.607 8.004 1.00 93.88 90 LEU A C 1
ATOM 712 O O . LEU A 1 90 ? 2.714 6.225 8.698 1.00 93.88 90 LEU A O 1
ATOM 716 N N . ALA A 1 91 ? 4.848 5.715 8.217 1.00 93.19 91 ALA A N 1
ATOM 717 C CA . ALA A 1 91 ? 5.418 6.668 9.167 1.00 93.19 91 ALA A CA 1
ATOM 718 C C . ALA A 1 91 ? 5.184 8.123 8.719 1.00 93.19 91 ALA A C 1
ATOM 720 O O . ALA A 1 91 ? 4.947 8.990 9.559 1.00 93.19 91 ALA A O 1
ATOM 721 N N . MET A 1 92 ? 5.149 8.369 7.407 1.00 94.00 92 MET A N 1
ATOM 722 C CA . MET A 1 92 ? 4.989 9.695 6.802 1.00 94.00 92 MET A CA 1
ATOM 723 C C . MET A 1 92 ? 3.532 10.119 6.562 1.00 94.00 92 MET A C 1
ATOM 725 O O . MET A 1 92 ? 3.311 11.205 6.048 1.00 94.00 92 MET A O 1
ATOM 729 N N . LEU A 1 93 ? 2.520 9.340 6.966 1.00 92.88 93 LEU A N 1
ATOM 730 C CA . LEU A 1 93 ? 1.103 9.708 6.741 1.00 92.88 93 LEU A CA 1
ATOM 731 C C . LEU A 1 93 ? 0.677 11.044 7.377 1.00 92.88 93 LEU A C 1
ATOM 733 O O . LEU A 1 93 ? -0.304 11.634 6.948 1.00 92.88 93 LEU A O 1
ATOM 737 N N . ASN A 1 94 ? 1.414 11.527 8.381 1.00 92.06 94 ASN A N 1
ATOM 738 C CA . ASN A 1 94 ? 1.187 12.842 8.994 1.00 92.06 94 ASN A CA 1
ATOM 739 C C . ASN A 1 94 ? 2.073 13.954 8.387 1.00 92.06 94 ASN A C 1
ATOM 741 O O . ASN A 1 94 ? 2.039 15.084 8.864 1.00 92.06 94 ASN A O 1
ATOM 745 N N . ASP A 1 95 ? 2.872 13.638 7.366 1.00 92.75 95 ASP A N 1
ATOM 746 C CA . ASP A 1 95 ? 3.711 14.559 6.591 1.00 92.75 95 ASP A CA 1
ATOM 747 C C . ASP A 1 95 ? 3.395 14.399 5.089 1.00 92.75 95 ASP A C 1
ATOM 749 O O . ASP A 1 95 ? 4.119 13.710 4.359 1.00 92.75 95 ASP A O 1
ATOM 753 N N . PRO A 1 96 ? 2.303 15.020 4.602 1.00 89.38 96 PRO A N 1
ATOM 754 C CA . PRO A 1 96 ? 1.884 14.892 3.207 1.00 89.38 96 PRO A CA 1
ATOM 755 C C . PRO A 1 96 ? 2.959 15.347 2.214 1.00 89.38 96 PRO A C 1
ATOM 757 O O . PRO A 1 96 ? 3.131 14.739 1.159 1.00 89.38 96 PRO A O 1
ATOM 760 N N . THR A 1 97 ? 3.719 16.393 2.552 1.00 92.00 97 THR A N 1
ATOM 761 C CA . THR A 1 97 ? 4.786 16.932 1.699 1.00 92.00 97 THR A CA 1
ATOM 762 C C . THR A 1 97 ? 5.908 15.916 1.520 1.00 92.00 97 THR A C 1
ATOM 764 O O . THR A 1 97 ? 6.302 15.616 0.389 1.00 92.00 97 THR A O 1
ATOM 767 N N . GLY A 1 98 ? 6.410 15.356 2.624 1.00 93.88 98 GLY A N 1
ATOM 768 C CA . GLY A 1 98 ? 7.453 14.340 2.578 1.00 93.88 98 GLY A CA 1
ATOM 769 C C . GLY A 1 98 ? 6.978 13.054 1.902 1.00 93.88 98 GLY A C 1
ATOM 770 O O . GLY A 1 98 ? 7.700 12.496 1.070 1.00 93.88 98 GLY A O 1
ATOM 771 N N . LEU A 1 99 ? 5.757 12.603 2.208 1.00 94.06 99 LEU A N 1
ATOM 772 C CA . LEU A 1 99 ? 5.173 11.410 1.598 1.00 94.06 99 LEU A CA 1
ATOM 773 C C . LEU A 1 99 ? 5.050 11.568 0.077 1.00 94.06 99 LEU A C 1
ATOM 775 O O . LEU A 1 99 ? 5.485 10.690 -0.668 1.00 94.06 99 LEU A O 1
ATOM 779 N N . ASN A 1 100 ? 4.543 12.707 -0.397 1.00 93.50 100 ASN A N 1
ATOM 780 C CA . ASN A 1 100 ? 4.419 12.981 -1.828 1.00 93.50 100 ASN A CA 1
ATOM 781 C C . ASN A 1 100 ? 5.782 13.007 -2.530 1.00 93.50 100 ASN A C 1
ATOM 783 O O . ASN A 1 100 ? 5.928 12.428 -3.607 1.00 93.50 100 ASN A O 1
ATOM 787 N N . ALA A 1 101 ? 6.806 13.602 -1.912 1.00 94.62 101 ALA A N 1
ATOM 788 C CA . ALA A 1 101 ? 8.160 13.603 -2.466 1.00 94.62 101 ALA A CA 1
ATOM 789 C C . ALA A 1 101 ? 8.762 12.186 -2.555 1.00 94.62 101 ALA A C 1
ATOM 791 O O . ALA A 1 101 ? 9.409 11.844 -3.551 1.00 94.62 101 ALA A O 1
ATOM 792 N N . LEU A 1 102 ? 8.537 11.345 -1.538 1.00 94.62 102 LEU A N 1
ATOM 793 C CA . LEU A 1 102 ? 8.945 9.938 -1.544 1.00 94.62 102 LEU A CA 1
ATOM 794 C C . LEU A 1 102 ? 8.241 9.160 -2.666 1.00 94.62 102 LEU A C 1
ATOM 796 O O . LEU A 1 102 ? 8.901 8.452 -3.434 1.00 94.62 102 LEU A O 1
ATOM 800 N N . LEU A 1 103 ? 6.917 9.299 -2.767 1.00 95.19 103 LEU A N 1
ATOM 801 C CA . LEU A 1 103 ? 6.087 8.610 -3.755 1.00 95.19 103 LEU A CA 1
ATOM 802 C C . LEU A 1 103 ? 6.416 9.035 -5.183 1.00 95.19 103 LEU A C 1
ATOM 804 O O . LEU A 1 103 ? 6.497 8.175 -6.053 1.00 95.19 103 LEU A O 1
ATOM 808 N N . ALA A 1 104 ? 6.684 10.319 -5.425 1.00 94.56 104 ALA A N 1
ATOM 809 C CA . ALA A 1 104 ? 7.079 10.800 -6.745 1.00 94.56 104 ALA A CA 1
ATOM 810 C C . ALA A 1 104 ? 8.371 10.118 -7.228 1.00 94.56 104 ALA A C 1
ATOM 812 O O . ALA A 1 104 ? 8.399 9.502 -8.294 1.00 94.56 104 ALA A O 1
ATOM 813 N N . ARG A 1 105 ? 9.414 10.096 -6.384 1.00 94.62 105 ARG A N 1
ATOM 814 C CA . ARG A 1 105 ? 10.677 9.386 -6.677 1.00 94.62 105 ARG A CA 1
ATOM 815 C C . ARG A 1 105 ? 10.478 7.880 -6.847 1.00 94.62 105 ARG A C 1
ATOM 817 O O . ARG A 1 105 ? 11.205 7.218 -7.590 1.00 94.62 105 ARG A O 1
ATOM 824 N N . LEU A 1 106 ? 9.536 7.293 -6.109 1.00 94.12 106 LEU A N 1
ATOM 825 C CA . LEU A 1 106 ? 9.187 5.885 -6.261 1.00 94.12 106 LEU A CA 1
ATOM 826 C C . LEU A 1 106 ? 8.494 5.637 -7.610 1.00 94.12 106 LEU A C 1
ATOM 828 O O . LEU A 1 106 ? 8.852 4.675 -8.287 1.00 94.12 106 LEU A O 1
ATOM 832 N N . GLY A 1 107 ? 7.576 6.516 -8.017 1.00 94.56 107 GLY A N 1
ATOM 833 C CA . GLY A 1 107 ? 6.870 6.490 -9.299 1.00 94.56 107 GLY A CA 1
ATOM 834 C C . GLY A 1 107 ? 7.805 6.585 -10.502 1.00 94.56 107 GLY A C 1
ATOM 835 O O . GLY A 1 107 ? 7.725 5.747 -11.398 1.00 94.56 107 GLY A O 1
ATOM 836 N N . GLU A 1 108 ? 8.771 7.507 -10.478 1.00 94.31 108 GLU A N 1
ATOM 837 C CA . GLU A 1 108 ? 9.812 7.625 -11.514 1.00 94.31 108 GLU A CA 1
ATOM 838 C C . GLU A 1 108 ? 10.583 6.308 -11.704 1.00 94.31 108 GLU A C 1
ATOM 840 O O . GLU A 1 108 ? 10.761 5.823 -12.825 1.00 94.31 108 GLU A O 1
ATOM 845 N N . ARG A 1 109 ? 10.986 5.664 -10.598 1.00 93.50 109 ARG A N 1
ATOM 846 C CA . ARG A 1 109 ? 11.654 4.353 -10.645 1.00 93.50 109 ARG A CA 1
ATOM 847 C C . ARG A 1 109 ? 10.740 3.258 -11.193 1.00 93.50 109 ARG A C 1
ATOM 849 O O . ARG A 1 109 ? 11.193 2.454 -12.002 1.00 93.50 109 ARG A O 1
ATOM 856 N N . HIS A 1 110 ? 9.469 3.235 -10.786 1.00 93.62 110 HIS A N 1
ATOM 857 C CA . HIS A 1 110 ? 8.492 2.249 -11.264 1.00 93.62 110 HIS A CA 1
ATOM 858 C C . HIS A 1 110 ? 8.238 2.383 -12.770 1.00 93.62 110 HIS A C 1
ATOM 860 O O . HIS A 1 110 ? 8.176 1.367 -13.465 1.00 93.62 110 HIS A O 1
ATOM 866 N N . SER A 1 111 ? 8.193 3.614 -13.284 1.00 91.88 111 SER A N 1
ATOM 867 C CA . SER A 1 111 ? 8.160 3.892 -14.725 1.00 91.88 111 SER A CA 1
ATOM 868 C C . SER A 1 111 ? 9.374 3.279 -15.430 1.00 91.88 111 SER A C 1
ATOM 870 O O . SER A 1 111 ? 9.226 2.507 -16.379 1.00 91.88 111 SER A O 1
ATOM 872 N N . GLY A 1 112 ? 10.578 3.501 -14.886 1.00 91.19 112 GLY A N 1
ATOM 873 C CA . GLY A 1 112 ? 11.821 2.908 -15.392 1.00 91.19 112 GLY A CA 1
ATOM 874 C C . GLY A 1 112 ? 11.868 1.373 -15.346 1.00 91.19 112 GLY A C 1
ATOM 875 O O . GLY A 1 112 ? 12.569 0.755 -16.146 1.00 91.19 112 GLY A O 1
ATOM 876 N N . TYR A 1 113 ? 11.103 0.734 -14.456 1.00 91.44 113 TYR A N 1
ATOM 877 C CA . TYR A 1 113 ? 10.964 -0.728 -14.402 1.00 91.44 113 TYR A CA 1
ATOM 878 C C . TYR A 1 113 ? 9.975 -1.286 -15.436 1.00 91.44 113 TYR A C 1
ATOM 880 O O . TYR A 1 113 ? 9.870 -2.503 -15.578 1.00 91.44 113 TYR A O 1
ATOM 888 N N . GLY A 1 114 ? 9.255 -0.427 -16.164 1.00 91.00 114 GLY A N 1
ATOM 889 C CA . GLY A 1 114 ? 8.213 -0.831 -17.107 1.00 91.00 114 GLY A CA 1
ATOM 890 C C . GLY A 1 114 ? 6.862 -1.113 -16.443 1.00 91.00 114 GLY A C 1
ATOM 891 O O . GLY A 1 114 ? 6.027 -1.813 -17.023 1.00 91.00 114 GLY A O 1
ATOM 892 N N . VAL A 1 115 ? 6.632 -0.594 -15.229 1.00 93.38 115 VAL A N 1
ATOM 893 C CA . VAL A 1 115 ? 5.326 -0.680 -14.567 1.00 93.38 115 VAL A CA 1
ATOM 894 C C . VAL A 1 115 ? 4.316 0.184 -15.328 1.00 93.38 115 VAL A C 1
ATOM 896 O O . VAL A 1 115 ? 4.618 1.295 -15.749 1.00 93.38 115 VAL A O 1
ATOM 899 N N . ARG A 1 116 ? 3.106 -0.342 -15.526 1.00 92.69 116 ARG A N 1
ATOM 900 C CA . ARG A 1 116 ? 2.012 0.295 -16.268 1.00 92.69 116 ARG A CA 1
ATOM 901 C C . ARG A 1 116 ? 0.819 0.513 -15.338 1.00 92.69 116 ARG A C 1
ATOM 903 O O . ARG A 1 116 ? 0.711 -0.229 -14.362 1.00 92.69 116 ARG A O 1
ATOM 910 N N . PRO A 1 117 ? -0.122 1.417 -15.666 1.00 93.12 117 PRO A N 1
ATOM 911 C CA . PRO A 1 117 ? -1.328 1.641 -14.861 1.00 93.12 117 PRO A CA 1
ATOM 912 C C . PRO A 1 117 ? -2.078 0.353 -14.490 1.00 93.12 117 PRO A C 1
ATOM 914 O O . PRO A 1 117 ? -2.435 0.161 -13.334 1.00 93.12 117 PRO A O 1
ATOM 917 N N . ALA A 1 118 ? -2.205 -0.594 -15.426 1.00 93.50 118 ALA A N 1
ATOM 918 C CA . ALA A 1 118 ? -2.852 -1.885 -15.175 1.00 93.50 118 ALA A CA 1
ATOM 919 C C . ALA A 1 118 ? -2.185 -2.722 -14.061 1.00 93.50 118 ALA A C 1
ATOM 921 O O . ALA A 1 118 ? -2.852 -3.522 -13.412 1.00 93.50 118 ALA A O 1
ATOM 922 N N . HIS A 1 119 ? -0.881 -2.547 -13.818 1.00 95.50 119 HIS A N 1
ATOM 923 C CA . HIS A 1 119 ? -0.188 -3.250 -12.737 1.00 95.50 119 HIS A CA 1
ATOM 924 C C . HIS A 1 119 ? -0.566 -2.698 -11.357 1.00 95.50 119 HIS A C 1
ATOM 926 O O . HIS A 1 119 ? -0.555 -3.460 -10.397 1.00 95.50 119 HIS A O 1
ATOM 932 N N . TYR A 1 120 ? -0.916 -1.411 -11.246 1.00 95.56 120 TYR A N 1
ATOM 933 C CA . TYR A 1 120 ? -1.348 -0.822 -9.975 1.00 95.56 120 TYR A CA 1
ATOM 934 C C . TYR A 1 120 ? -2.683 -1.422 -9.530 1.00 95.56 120 TYR A C 1
ATOM 936 O O . TYR A 1 120 ? -2.801 -1.855 -8.393 1.00 95.56 120 TYR A O 1
ATOM 944 N N . GLU A 1 121 ? -3.647 -1.592 -10.437 1.00 94.75 121 GLU A N 1
ATOM 945 C CA . GLU A 1 121 ? -4.916 -2.246 -10.082 1.00 94.75 121 GLU A CA 1
ATOM 946 C C . GLU A 1 121 ? -4.710 -3.699 -9.614 1.00 94.75 121 GLU A C 1
ATOM 948 O O . GLU A 1 121 ? -5.281 -4.137 -8.614 1.00 94.75 121 GLU A O 1
ATOM 953 N N . ALA A 1 122 ? -3.823 -4.447 -10.279 1.00 96.25 122 ALA A N 1
ATOM 954 C CA . ALA A 1 122 ? -3.480 -5.803 -9.850 1.00 96.25 122 ALA A CA 1
ATOM 955 C C . ALA A 1 122 ? -2.821 -5.823 -8.458 1.00 96.25 122 ALA A C 1
ATOM 957 O O . ALA A 1 122 ? -3.156 -6.665 -7.622 1.00 96.25 122 ALA A O 1
ATOM 958 N N . VAL A 1 123 ? -1.917 -4.876 -8.189 1.00 96.31 123 VAL A N 1
ATOM 959 C CA . VAL A 1 123 ? -1.282 -4.705 -6.875 1.00 96.31 123 VAL A CA 1
ATOM 960 C C . VAL A 1 123 ? -2.314 -4.328 -5.813 1.00 96.31 123 VAL A C 1
ATOM 962 O O . VAL A 1 123 ? -2.278 -4.901 -4.728 1.00 96.31 123 VAL A O 1
ATOM 965 N N . ARG A 1 124 ? -3.254 -3.428 -6.116 1.00 97.12 124 ARG A N 1
ATOM 966 C CA . ARG A 1 124 ? -4.346 -3.032 -5.218 1.00 97.12 124 ARG A CA 1
ATOM 967 C C . ARG A 1 124 ? -5.165 -4.233 -4.773 1.00 97.12 124 ARG A C 1
ATOM 969 O O . ARG A 1 124 ? -5.331 -4.475 -3.579 1.00 97.12 124 ARG A O 1
ATOM 976 N N . SER A 1 125 ? -5.639 -5.017 -5.741 1.00 97.19 125 SER A N 1
ATOM 977 C CA . SER A 1 125 ? -6.440 -6.211 -5.478 1.00 97.19 125 SER A CA 1
ATOM 978 C C . SER A 1 125 ? -5.661 -7.242 -4.655 1.00 97.19 125 SER A C 1
ATOM 980 O O . SER A 1 125 ? -6.182 -7.759 -3.664 1.00 97.19 125 SER A O 1
ATOM 982 N N . ALA A 1 126 ? -4.394 -7.494 -5.003 1.00 98.06 126 ALA A N 1
ATOM 983 C CA . ALA A 1 126 ? -3.536 -8.409 -4.256 1.00 98.06 126 ALA A CA 1
ATOM 984 C C . ALA A 1 126 ? -3.270 -7.924 -2.822 1.00 98.06 126 ALA A C 1
ATOM 986 O O . ALA A 1 126 ? -3.321 -8.729 -1.891 1.00 98.06 126 ALA A O 1
ATOM 987 N N . LEU A 1 127 ? -3.033 -6.624 -2.620 1.00 97.88 127 LEU A N 1
ATOM 988 C CA . LEU A 1 127 ? -2.799 -6.028 -1.304 1.00 97.88 127 LEU A CA 1
ATOM 989 C C . LEU A 1 127 ? -4.029 -6.167 -0.405 1.00 97.88 127 LEU A C 1
ATOM 991 O O . LEU A 1 127 ? -3.915 -6.706 0.693 1.00 97.88 127 LEU A O 1
ATOM 995 N N . LEU A 1 128 ? -5.202 -5.734 -0.875 1.00 98.25 128 LEU A N 1
ATOM 996 C CA . LEU A 1 128 ? -6.433 -5.796 -0.084 1.00 98.25 128 LEU A CA 1
ATOM 997 C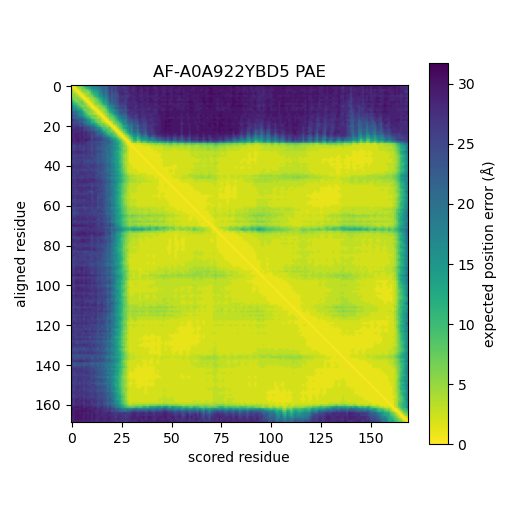 C . LEU A 1 128 ? -6.821 -7.242 0.250 1.00 98.25 128 LEU A C 1
ATOM 999 O O . LEU A 1 128 ? -7.205 -7.521 1.384 1.00 98.25 128 LEU A O 1
ATOM 1003 N N . TRP A 1 129 ? -6.661 -8.171 -0.698 1.00 98.56 129 TRP A N 1
ATOM 1004 C CA . TRP A 1 129 ? -6.878 -9.599 -0.450 1.00 98.56 129 TRP A CA 1
ATOM 1005 C C . TRP A 1 129 ? -5.899 -10.164 0.587 1.00 98.56 129 TRP A C 1
ATOM 1007 O O . TRP A 1 129 ? -6.285 -10.950 1.453 1.00 98.56 129 TRP A O 1
ATOM 1017 N N . THR A 1 130 ? -4.631 -9.752 0.527 1.00 98.44 130 THR A N 1
ATOM 1018 C CA . THR A 1 130 ? -3.605 -10.197 1.478 1.00 98.44 130 THR A CA 1
ATOM 1019 C C . THR A 1 130 ? -3.902 -9.688 2.881 1.00 98.44 130 THR A C 1
ATOM 1021 O O . THR A 1 130 ? -3.803 -10.455 3.837 1.00 98.44 130 THR A O 1
ATOM 1024 N N . LEU A 1 131 ? -4.289 -8.416 3.016 1.00 98.06 131 LEU A N 1
ATOM 1025 C CA . LEU A 1 131 ? -4.669 -7.827 4.299 1.00 98.06 131 LEU A CA 1
ATOM 1026 C C . LEU A 1 131 ? -5.876 -8.549 4.897 1.00 98.06 131 LEU A C 1
ATOM 1028 O O . LEU A 1 131 ? -5.813 -8.961 6.051 1.00 98.06 131 LEU A O 1
ATOM 1032 N N . GLU A 1 132 ? -6.919 -8.780 4.101 1.00 98.12 132 GLU A N 1
ATOM 1033 C CA . GLU A 1 132 ? -8.098 -9.543 4.518 1.00 98.12 132 GLU A CA 1
ATOM 1034 C C . GLU A 1 132 ? -7.732 -10.953 4.990 1.00 98.12 132 GLU A C 1
ATOM 1036 O O . GLU A 1 132 ? -8.090 -11.350 6.097 1.00 98.12 132 GLU A O 1
ATOM 1041 N N . THR A 1 133 ? -6.951 -11.684 4.192 1.00 97.94 133 THR A N 1
ATOM 1042 C CA . THR A 1 133 ? -6.524 -13.052 4.515 1.00 97.94 133 THR A CA 1
ATOM 1043 C C . THR A 1 133 ? -5.669 -13.095 5.783 1.00 97.94 133 THR A C 1
ATOM 1045 O O . THR A 1 133 ? -5.801 -14.002 6.600 1.00 97.94 133 THR A O 1
ATOM 1048 N N . SER A 1 134 ? -4.798 -12.103 5.974 1.00 97.31 134 SER A N 1
ATOM 1049 C CA . SER A 1 134 ? -3.818 -12.105 7.065 1.00 97.31 134 SER A CA 1
ATOM 1050 C C . SER A 1 134 ? -4.376 -11.586 8.385 1.00 97.31 134 SER A C 1
ATOM 1052 O O . SER A 1 134 ? -3.845 -11.932 9.440 1.00 97.31 134 SER A O 1
ATOM 1054 N N . LEU A 1 135 ? -5.384 -10.715 8.350 1.00 97.00 135 LEU A N 1
ATOM 1055 C CA . LEU A 1 135 ? -5.967 -10.073 9.532 1.00 97.00 135 LEU A CA 1
ATOM 1056 C C . LEU A 1 135 ? -7.314 -10.687 9.933 1.00 97.00 135 LEU A C 1
ATOM 1058 O O . LEU A 1 135 ? -7.715 -10.538 11.087 1.00 97.00 135 LEU A O 1
ATOM 1062 N N . GLY A 1 136 ? -8.001 -11.375 9.016 1.00 97.38 136 GLY A N 1
ATOM 1063 C CA . GLY A 1 136 ? -9.308 -11.975 9.272 1.00 97.38 136 GLY A CA 1
ATOM 1064 C C . GLY A 1 136 ? -10.317 -10.933 9.755 1.00 97.38 136 GLY A C 1
ATOM 1065 O O . GLY A 1 136 ? -10.454 -9.864 9.164 1.00 97.38 136 GLY A O 1
ATOM 1066 N N . GLU A 1 137 ? -10.985 -11.214 10.874 1.00 96.00 137 GLU A N 1
ATOM 1067 C CA . GLU A 1 137 ? -12.005 -10.333 11.467 1.00 96.00 137 GLU A CA 1
ATOM 1068 C C . GLU A 1 137 ? -11.487 -8.928 11.827 1.00 96.00 137 GLU A C 1
ATOM 1070 O O . GLU A 1 137 ? -12.267 -7.977 11.879 1.00 96.00 137 GLU A O 1
ATOM 1075 N N . ALA A 1 138 ? -10.173 -8.763 12.029 1.00 94.75 138 ALA A N 1
ATOM 1076 C CA . ALA A 1 138 ? -9.573 -7.456 12.298 1.00 94.75 138 ALA A CA 1
ATOM 1077 C C . ALA A 1 138 ? -9.532 -6.535 11.059 1.00 94.75 138 ALA A C 1
ATOM 1079 O O . ALA A 1 138 ? -9.295 -5.331 11.202 1.00 94.75 138 ALA A O 1
ATOM 1080 N N . PHE A 1 139 ? -9.764 -7.068 9.852 1.00 98.12 139 PHE A N 1
ATOM 1081 C CA . PHE A 1 139 ? -9.896 -6.292 8.618 1.00 98.12 139 PHE A CA 1
ATOM 1082 C C . PHE A 1 139 ? -11.360 -5.947 8.346 1.00 98.12 139 PHE A C 1
ATOM 1084 O O . PHE A 1 139 ? -12.025 -6.506 7.474 1.00 98.12 139 PHE A O 1
ATOM 1091 N N . THR A 1 140 ? -11.874 -5.017 9.147 1.00 98.00 140 THR A N 1
ATOM 1092 C CA . THR A 1 140 ? -13.260 -4.550 9.065 1.00 98.00 140 THR A CA 1
ATOM 1093 C C . THR A 1 140 ? -13.558 -3.849 7.733 1.00 98.00 140 THR A C 1
ATOM 1095 O O . THR A 1 140 ? -12.655 -3.464 6.988 1.00 98.00 140 THR A O 1
ATOM 1098 N N . ALA A 1 141 ? -14.841 -3.606 7.445 1.00 97.06 141 ALA A N 1
ATOM 1099 C CA . ALA A 1 141 ? -15.243 -2.825 6.272 1.00 97.06 141 ALA A CA 1
ATOM 1100 C C . ALA A 1 141 ? -14.607 -1.421 6.259 1.00 97.06 141 ALA A C 1
ATOM 1102 O O . ALA A 1 141 ? -14.134 -0.979 5.217 1.00 97.06 141 ALA A O 1
ATOM 1103 N N . GLN A 1 142 ? -14.516 -0.766 7.423 1.00 96.06 142 GLN A N 1
ATOM 1104 C CA . GLN A 1 142 ? -13.831 0.522 7.556 1.00 96.06 142 GLN A CA 1
ATOM 1105 C C . GLN A 1 142 ? -12.339 0.401 7.229 1.00 96.06 142 GLN A C 1
ATOM 1107 O O . GLN A 1 142 ? -11.813 1.222 6.486 1.00 96.06 142 GLN A O 1
ATOM 1112 N N . ALA A 1 143 ? -11.662 -0.639 7.734 1.00 97.38 143 ALA A N 1
ATOM 1113 C CA . ALA A 1 143 ? -10.254 -0.871 7.420 1.00 97.38 143 ALA A CA 1
ATOM 1114 C C . ALA A 1 143 ? -10.051 -1.060 5.914 1.00 97.38 143 ALA A C 1
ATOM 1116 O O . ALA A 1 143 ? -9.152 -0.459 5.331 1.00 97.38 143 ALA A O 1
ATOM 1117 N N . ARG A 1 144 ? -10.912 -1.848 5.264 1.00 97.62 144 ARG A N 1
ATOM 1118 C CA . ARG A 1 144 ? -10.856 -2.053 3.815 1.00 97.62 144 ARG A CA 1
ATOM 1119 C C . ARG A 1 144 ? -10.979 -0.742 3.038 1.00 97.62 144 ARG A C 1
ATOM 1121 O O . ARG A 1 144 ? -10.186 -0.534 2.123 1.00 97.62 144 ARG A O 1
ATOM 1128 N N . THR A 1 145 ? -11.934 0.116 3.395 1.00 97.19 145 THR A N 1
ATOM 1129 C CA . THR A 1 145 ? -12.106 1.434 2.766 1.00 97.19 145 THR A CA 1
ATOM 1130 C C . THR A 1 145 ? -10.875 2.314 2.980 1.00 97.19 145 THR A C 1
ATOM 1132 O O . THR A 1 145 ? -10.288 2.773 2.007 1.00 97.19 145 THR A O 1
ATOM 1135 N N . ALA A 1 146 ? -10.398 2.435 4.221 1.00 96.94 146 ALA A N 1
ATOM 1136 C CA . ALA A 1 146 ? -9.215 3.227 4.553 1.00 96.94 146 ALA A CA 1
ATOM 1137 C C . ALA A 1 146 ? -7.960 2.784 3.775 1.00 96.94 146 ALA A C 1
ATOM 1139 O O . ALA A 1 146 ? -7.242 3.601 3.199 1.00 96.94 146 ALA A O 1
ATOM 1140 N N . TRP A 1 147 ? -7.688 1.475 3.72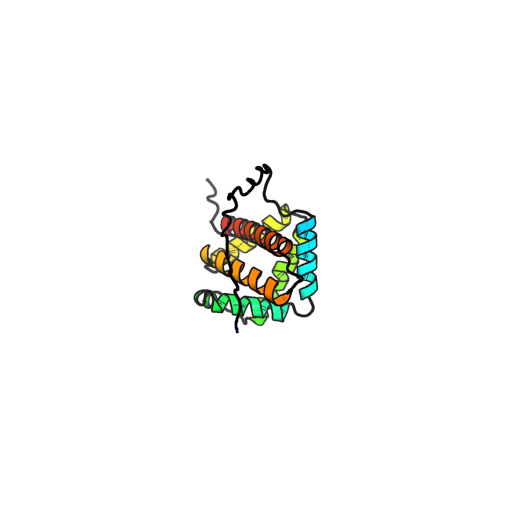8 1.00 97.75 147 TRP A N 1
ATOM 1141 C CA . TRP A 1 147 ? -6.552 0.925 2.982 1.00 97.75 147 TRP A CA 1
ATOM 1142 C C . TRP A 1 147 ? -6.693 1.111 1.471 1.00 97.75 147 TRP A C 1
ATOM 1144 O O . TRP A 1 147 ? -5.693 1.342 0.793 1.00 97.75 147 TRP A O 1
ATOM 1154 N N . SER A 1 148 ? -7.916 1.001 0.951 1.00 97.25 148 SER A N 1
ATOM 1155 C CA . SER A 1 148 ? -8.231 1.263 -0.451 1.00 97.25 148 SER A CA 1
ATOM 1156 C C . SER A 1 148 ? -7.918 2.710 -0.824 1.00 97.25 148 SER A C 1
ATOM 1158 O O . SER A 1 148 ? -7.139 2.942 -1.741 1.00 97.25 148 SER A O 1
ATOM 1160 N N . GLU A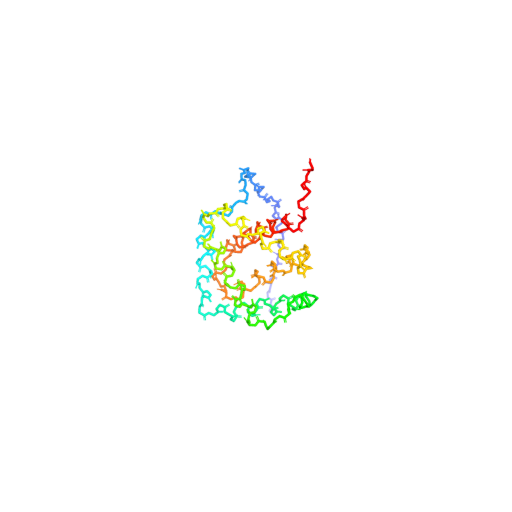 1 149 ? -8.475 3.672 -0.091 1.00 96.06 149 GLU A N 1
ATOM 1161 C CA . GLU A 1 149 ? -8.285 5.104 -0.348 1.00 96.06 149 GLU A CA 1
ATOM 1162 C C . GLU A 1 149 ? -6.814 5.511 -0.226 1.00 96.06 149 GLU A C 1
ATOM 1164 O O . GLU A 1 149 ? -6.286 6.198 -1.102 1.00 96.06 149 GLU A O 1
ATOM 1169 N N . LEU A 1 150 ? -6.115 5.022 0.808 1.00 95.94 150 LEU A N 1
ATOM 1170 C CA . LEU A 1 150 ? -4.680 5.260 0.953 1.00 95.94 150 LEU A CA 1
ATOM 1171 C C . LEU A 1 150 ? -3.903 4.725 -0.257 1.00 95.94 150 LEU A C 1
ATOM 1173 O O . LEU A 1 150 ? -3.029 5.412 -0.788 1.00 95.94 150 LEU A O 1
ATOM 1177 N N . TYR A 1 151 ? -4.204 3.498 -0.689 1.00 96.69 151 TYR A N 1
ATOM 1178 C CA . TYR A 1 151 ? -3.550 2.913 -1.852 1.00 96.69 151 TYR A CA 1
ATOM 1179 C C . TYR A 1 151 ? -3.801 3.750 -3.109 1.00 96.69 151 TYR A C 1
ATOM 1181 O O . TYR A 1 151 ? -2.852 4.055 -3.832 1.00 96.69 151 TYR A O 1
ATOM 1189 N N . ASP A 1 152 ? -5.053 4.136 -3.351 1.00 95.50 152 ASP A N 1
ATOM 1190 C CA . ASP A 1 152 ? -5.462 4.873 -4.545 1.00 95.50 152 ASP A CA 1
ATOM 1191 C C . ASP A 1 152 ? -4.769 6.244 -4.608 1.00 95.50 152 ASP A C 1
ATOM 1193 O O . ASP A 1 152 ? -4.217 6.610 -5.649 1.00 95.50 152 ASP A O 1
ATOM 1197 N N . GLN A 1 153 ? -4.666 6.947 -3.475 1.00 94.19 153 GLN A N 1
ATOM 1198 C CA . GLN A 1 153 ? -3.908 8.198 -3.364 1.00 94.19 153 GLN A CA 1
ATOM 1199 C C . GLN A 1 153 ? -2.412 7.994 -3.645 1.00 94.19 153 GLN A C 1
ATOM 1201 O O . GLN A 1 153 ? -1.813 8.732 -4.432 1.00 94.19 153 GLN A O 1
ATOM 1206 N N . MET A 1 154 ? -1.791 6.969 -3.050 1.00 94.88 154 MET A N 1
ATOM 1207 C CA . MET A 1 154 ? -0.372 6.675 -3.276 1.00 94.88 154 MET A CA 1
ATOM 1208 C C . MET A 1 154 ? -0.089 6.311 -4.741 1.00 94.88 154 MET A C 1
ATOM 1210 O O . MET A 1 154 ? 0.878 6.800 -5.333 1.00 94.88 154 MET A O 1
ATOM 1214 N N . ALA A 1 155 ? -0.937 5.468 -5.333 1.00 95.94 155 ALA A N 1
ATOM 1215 C CA . ALA A 1 155 ? -0.835 5.038 -6.720 1.00 95.94 155 ALA A CA 1
ATOM 1216 C C . ALA A 1 155 ? -1.012 6.215 -7.686 1.00 95.94 155 ALA A C 1
ATOM 1218 O O . ALA A 1 155 ? -0.223 6.342 -8.624 1.00 95.94 155 ALA A O 1
ATOM 1219 N N . ALA A 1 156 ? -1.975 7.108 -7.432 1.00 94.75 156 ALA A N 1
ATOM 1220 C CA . ALA A 1 156 ? -2.184 8.316 -8.225 1.00 94.75 156 ALA A CA 1
ATOM 1221 C C . ALA A 1 156 ? -0.939 9.217 -8.228 1.00 94.75 156 ALA A C 1
ATOM 1223 O O . ALA A 1 156 ? -0.471 9.610 -9.299 1.00 94.75 156 ALA A O 1
ATOM 1224 N N . THR A 1 157 ? -0.334 9.466 -7.061 1.00 94.69 157 THR A N 1
ATOM 1225 C CA . THR A 1 157 ? 0.909 10.251 -6.955 1.00 94.69 157 THR A CA 1
ATOM 1226 C C . THR A 1 157 ? 2.062 9.599 -7.721 1.00 94.69 157 THR A C 1
ATOM 1228 O O . THR A 1 157 ? 2.795 10.273 -8.449 1.00 94.69 157 THR A O 1
ATOM 1231 N N . MET A 1 158 ? 2.218 8.276 -7.612 1.00 95.62 158 MET A N 1
ATOM 1232 C CA . MET A 1 158 ? 3.254 7.543 -8.346 1.00 95.62 158 MET A CA 1
ATOM 1233 C C . MET A 1 158 ? 3.034 7.578 -9.865 1.00 95.62 158 MET A C 1
ATOM 1235 O O . MET A 1 158 ? 3.996 7.745 -10.613 1.00 95.62 158 MET A O 1
ATOM 1239 N N . LEU A 1 159 ? 1.790 7.430 -10.327 1.00 94.75 159 LEU A N 1
ATOM 1240 C CA . LEU A 1 159 ? 1.427 7.476 -11.747 1.00 94.75 159 LEU A CA 1
ATOM 1241 C C . LEU A 1 159 ? 1.622 8.872 -12.347 1.00 94.75 159 LEU A C 1
ATOM 1243 O O . LEU A 1 159 ? 2.130 8.994 -13.463 1.00 94.75 159 LEU A O 1
ATOM 1247 N N . ALA A 1 160 ? 1.281 9.922 -11.599 1.00 93.31 160 ALA A N 1
ATOM 1248 C CA . ALA A 1 160 ? 1.518 11.300 -12.013 1.00 93.31 160 ALA A CA 1
ATOM 1249 C C . ALA A 1 160 ? 3.019 11.575 -12.217 1.00 93.31 160 ALA A C 1
ATOM 1251 O O . ALA A 1 160 ? 3.401 12.182 -13.216 1.00 93.31 160 ALA A O 1
ATOM 1252 N N . ALA A 1 161 ? 3.874 11.062 -11.326 1.00 90.38 161 ALA A N 1
ATOM 1253 C CA . ALA A 1 161 ? 5.329 11.200 -11.433 1.00 90.38 161 ALA A CA 1
ATOM 1254 C C . ALA A 1 161 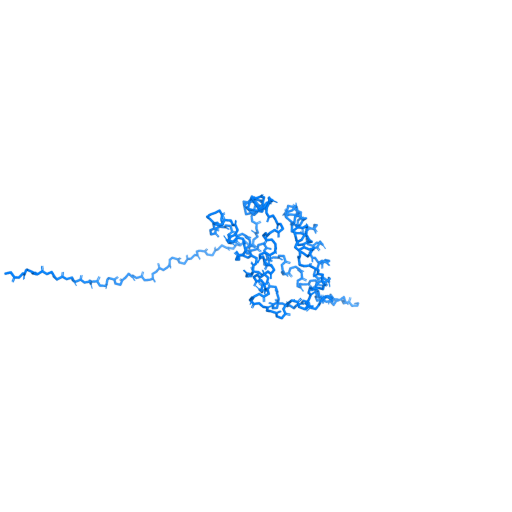? 5.974 10.279 -12.488 1.00 90.38 161 ALA A C 1
ATOM 1256 O O . ALA A 1 161 ? 7.066 10.561 -12.976 1.00 90.38 161 ALA A O 1
ATOM 1257 N N . ALA A 1 162 ? 5.315 9.175 -12.856 1.00 80.31 162 ALA A N 1
ATOM 1258 C CA . ALA A 1 162 ? 5.793 8.248 -13.885 1.00 80.31 162 ALA A CA 1
ATOM 1259 C C . ALA A 1 162 ? 5.748 8.845 -15.301 1.00 80.31 162 ALA A C 1
ATOM 1261 O O . ALA A 1 162 ? 6.486 8.393 -16.184 1.00 80.31 162 ALA A O 1
ATOM 1262 N N . THR A 1 163 ? 4.891 9.846 -15.513 1.00 69.19 163 THR A N 1
ATOM 1263 C CA . THR A 1 163 ? 4.839 10.620 -16.752 1.00 69.19 163 THR A CA 1
ATOM 1264 C C . THR A 1 163 ? 5.932 11.682 -16.667 1.00 69.19 163 THR A C 1
ATOM 1266 O O . THR A 1 163 ? 5.884 12.490 -15.739 1.00 69.19 163 THR A O 1
ATOM 1269 N N . PRO A 1 164 ? 6.933 11.715 -17.572 1.00 52.88 164 PRO A N 1
ATOM 1270 C CA . PRO A 1 164 ? 7.927 12.776 -17.539 1.00 52.88 164 PRO A CA 1
ATOM 1271 C C . PRO A 1 164 ? 7.181 14.103 -17.595 1.00 52.88 164 PRO A C 1
ATOM 1273 O O . PRO A 1 164 ? 6.424 14.350 -18.537 1.00 52.88 164 PRO A O 1
ATOM 1276 N N . SER A 1 165 ? 7.354 14.919 -16.551 1.00 45.31 165 SER A N 1
ATOM 1277 C CA . SER A 1 165 ? 6.798 16.261 -16.503 1.00 45.31 165 SER A CA 1
ATOM 1278 C C . SER A 1 165 ? 7.151 16.919 -17.827 1.00 45.31 165 SER A C 1
ATOM 1280 O O . SER A 1 165 ? 8.337 17.052 -18.146 1.00 45.31 165 SER A O 1
ATOM 1282 N N . GLN A 1 166 ? 6.144 17.299 -18.613 1.00 35.53 166 GLN A N 1
ATOM 1283 C CA . GLN A 1 166 ? 6.349 18.287 -19.656 1.00 35.53 166 GLN A CA 1
ATOM 1284 C C . GLN A 1 166 ? 6.777 19.556 -18.921 1.00 35.53 166 GLN A C 1
ATOM 1286 O O . GLN A 1 166 ? 5.951 20.361 -18.502 1.00 35.53 166 GLN A O 1
ATOM 1291 N N . ARG A 1 167 ? 8.082 19.684 -18.663 1.00 38.22 167 ARG A N 1
ATOM 1292 C CA . ARG A 1 167 ? 8.692 20.954 -18.314 1.00 38.22 167 ARG A CA 1
ATOM 1293 C C . ARG A 1 167 ? 8.510 21.800 -19.560 1.00 38.22 167 ARG A C 1
ATOM 1295 O O . ARG A 1 167 ? 9.235 21.629 -20.536 1.00 38.22 167 ARG A O 1
ATOM 1302 N N . THR A 1 168 ? 7.462 22.614 -19.548 1.00 36.56 168 THR A N 1
ATOM 1303 C CA . THR A 1 168 ? 7.325 23.757 -20.441 1.00 36.56 168 THR A CA 1
ATOM 1304 C C . THR A 1 168 ? 8.637 24.527 -20.397 1.00 36.56 168 THR A C 1
ATOM 1306 O O . THR A 1 168 ? 9.117 24.862 -19.311 1.00 36.56 168 THR A O 1
ATOM 1309 N N . ALA A 1 169 ? 9.228 24.663 -21.583 1.00 34.47 169 ALA A N 1
ATOM 1310 C CA . ALA A 1 169 ? 10.438 25.423 -21.856 1.00 34.47 169 ALA A CA 1
ATOM 1311 C C . ALA A 1 169 ? 10.298 26.893 -21.445 1.00 34.47 169 ALA A C 1
ATOM 1313 O O . ALA A 1 169 ? 9.148 27.394 -21.437 1.00 34.47 169 ALA A O 1
#

Foldseek 3Di:
DDDDDDPPPPPPPDPPDPPPPPDDPDDPALDPVLLVLLVVLLVVCVVVQLVLLLQLVVQLCVVPVVCVVLDPDDSSVVSVVVNVLVVVLSVCSVPPPVNLVSLLVVLLVCLVSVNDPVSLVSSLVSNLVSSCVRCPPSCDPSNSSSSNSVSVVSSVSSPVSSPPPPPDD

Sequence (169 aa):
MYSRLHFRASCRTLPATIPHATALNGEEVVTPQDIALIRSNFAQLHRRKIETACLFYERLFTTMPGTRVLFKTDIEAQAAKLIETLTVALAMLNDPTGLNALLARLGERHSGYGVRPAHYEAVRSALLWTLETSLGEAFTAQARTAWSELYDQMAATMLAAATPSQRTA

Radius of gyration: 21.83 Å; Cα contacts (8 Å, |Δi|>4): 110; chains: 1; bounding box: 70×64×36 Å

Mean predicted aligned error: 10.01 Å

pLDDT: mean 83.98, std 21.38, range [33.94, 98.56]

Secondary structure (DSSP, 8-state):
-------------------------S-----HHHHHHHHHHHHHTGGGHHHHHHHHHHHHHHH-GGGGGG--S-HHHHHHHHHHHHHHHHHGGG-HHHHHHHHHHHHHHHHHTT--HHHHHHHHHHHHHHHHHHHGGGS-HHHHHHHHHHHHHHHHHHHHHHSPP----

Nearest PDB structures (foldseek):
  7ohd-assembly2_B  TM=9.339E-01  e=2.010E-07  Mus musculus
  3s1i-assembly1_A  TM=9.507E-01  e=5.587E-07  Methylacidiphilum infernorum V4
  8grz-assembly1_A  TM=9.186E-01  e=9.090E-07  Homo sapiens
  4mpm-assembly1_A  TM=9.036E-01  e=1.553E-06  Homo sapiens
  7vqg-assembly1_A  TM=9.112E-01  e=3.070E-06  Homo sapiens

Solvent-accessible surface area (backbone atoms only — not comparable to full-atom values): 10009 Å² total; per-residue (Å²): 142,84,81,89,82,84,82,80,80,75,80,74,82,71,82,88,70,76,78,76,76,72,86,78,88,76,75,104,60,81,43,76,67,38,53,52,48,51,52,51,56,55,56,74,38,59,93,48,44,54,61,51,35,41,50,25,51,53,44,32,36,70,78,39,55,82,57,50,79,69,55,87,65,60,62,67,67,50,17,48,52,49,53,52,52,49,52,53,50,65,69,27,70,90,34,64,68,61,37,51,56,52,35,28,59,48,14,40,51,39,37,75,62,68,61,50,76,73,54,52,57,47,47,50,54,21,47,56,50,35,48,38,70,73,47,45,86,76,47,36,75,67,51,52,50,40,54,47,54,48,47,52,54,51,50,50,46,14,55,61,38,39,45,78,74,82,72,77,126